Protein AF-A0A0T6AWX9-F1 (afdb_monomer_lite)

Sequence (133 aa):
ALKGIKSTCLVAILEEEEFHCTGVLIHPMYVLTAGHCVKGSPKKYAIVDNPSRTDNIVAVTDIIRPHTKVNEEIGCETDDIVMLRLERAINCEPIVLNEDDLGIKDNFVLRWNREKNGNETVYHRESIPIDIY

InterPro domains:
  IPR001254 Serine proteases, trypsin domain [PF00089] (10-96)
  IPR009003 Peptidase S1, PA clan [SSF50494] (11-101)
  IPR018114 Serine proteases, trypsin family, histidine active site [PS00134] (32-37)
  IPR051487 Serine/Threonine Proteases with Immune and Developmental Roles [PTHR24256] (11-117)

Structure (mmCIF, N/CA/C/O backbone):
data_AF-A0A0T6AWX9-F1
#
_entry.id   AF-A0A0T6AWX9-F1
#
loop_
_atom_site.group_PDB
_atom_site.id
_atom_site.type_symbol
_atom_site.label_atom_id
_atom_site.label_alt_id
_atom_site.label_comp_id
_atom_site.label_asym_id
_atom_site.label_entity_id
_atom_site.label_seq_id
_atom_site.pdbx_PDB_ins_code
_atom_site.Cartn_x
_atom_site.Cartn_y
_atom_site.Cartn_z
_atom_site.occupancy
_atom_site.B_iso_or_equiv
_atom_site.auth_seq_id
_atom_site.auth_comp_id
_atom_site.auth_asym_id
_atom_site.auth_atom_id
_atom_site.pdbx_PDB_model_num
ATOM 1 N N . ALA A 1 1 ? -14.747 20.190 -13.105 1.00 36.62 1 ALA A N 1
ATOM 2 C CA . ALA A 1 1 ? -15.111 19.401 -11.907 1.00 36.62 1 ALA A CA 1
ATOM 3 C C . ALA A 1 1 ? -14.208 18.176 -11.835 1.00 36.62 1 ALA A C 1
ATOM 5 O O . ALA A 1 1 ? -14.062 17.495 -12.841 1.00 36.62 1 ALA A O 1
ATOM 6 N N . LEU A 1 2 ? -13.598 17.952 -10.671 1.00 50.47 2 LEU A N 1
ATOM 7 C CA . LEU A 1 2 ? -12.526 17.004 -10.330 1.00 50.47 2 LEU A CA 1
ATOM 8 C C . LEU A 1 2 ? -12.901 15.513 -10.528 1.00 50.47 2 LEU A C 1
ATOM 10 O O . LEU A 1 2 ? -12.891 14.735 -9.576 1.00 50.47 2 LEU A O 1
ATOM 14 N N . LYS A 1 3 ? -13.282 15.100 -11.745 1.00 45.94 3 LYS A N 1
ATOM 15 C CA . LYS A 1 3 ? -13.656 13.706 -12.050 1.00 45.94 3 LYS A CA 1
ATOM 16 C C . LYS A 1 3 ? -12.514 12.728 -11.744 1.00 45.94 3 LYS A C 1
ATOM 18 O O . LYS A 1 3 ? -12.798 11.668 -11.207 1.00 45.94 3 LYS A O 1
ATOM 23 N N . GLY A 1 4 ? -11.260 13.126 -11.983 1.00 49.53 4 GLY A N 1
ATOM 24 C CA . GLY A 1 4 ? -10.077 12.301 -11.701 1.00 49.53 4 GLY A CA 1
ATOM 25 C C . GLY A 1 4 ? -9.769 12.101 -10.210 1.00 49.53 4 GLY A C 1
ATOM 26 O O . GLY A 1 4 ? -9.327 11.030 -9.825 1.00 49.53 4 GLY A O 1
ATOM 27 N N . ILE A 1 5 ? -10.073 13.075 -9.339 1.00 55.75 5 ILE A N 1
ATOM 28 C CA . ILE A 1 5 ? -9.822 12.949 -7.885 1.00 55.75 5 ILE A CA 1
ATOM 29 C C . ILE A 1 5 ? -10.750 11.918 -7.232 1.00 55.75 5 ILE A C 1
ATOM 31 O O . ILE A 1 5 ? -10.380 11.255 -6.262 1.00 55.75 5 ILE A O 1
ATOM 35 N N . LYS A 1 6 ? -11.975 11.780 -7.751 1.00 57.31 6 LYS A N 1
ATOM 36 C CA . LYS A 1 6 ? -12.963 10.845 -7.199 1.00 57.31 6 LYS A CA 1
ATOM 37 C C . LYS A 1 6 ? -12.671 9.383 -7.550 1.00 57.31 6 LYS A C 1
ATOM 39 O O . LYS A 1 6 ? -13.086 8.524 -6.779 1.00 57.31 6 LYS A O 1
ATOM 44 N N . SER A 1 7 ? -11.970 9.113 -8.654 1.00 62.41 7 SER A N 1
ATOM 45 C CA . SER A 1 7 ? -11.670 7.756 -9.135 1.00 62.41 7 SER A CA 1
ATOM 46 C C . SER A 1 7 ? -10.346 7.183 -8.619 1.00 62.41 7 SER A C 1
ATOM 48 O O . SER A 1 7 ? -10.136 5.983 -8.726 1.00 62.41 7 SER A O 1
ATOM 50 N N . THR A 1 8 ? -9.448 7.989 -8.037 1.00 77.19 8 THR A N 1
ATOM 51 C CA . THR A 1 8 ? -8.166 7.467 -7.534 1.00 77.19 8 THR A CA 1
ATOM 52 C C . THR A 1 8 ? -8.358 6.604 -6.290 1.00 77.19 8 THR A C 1
ATOM 54 O O . THR A 1 8 ? -8.779 7.098 -5.235 1.00 77.19 8 THR A O 1
ATOM 57 N N . CYS A 1 9 ? -7.975 5.330 -6.383 1.00 89.50 9 CYS A N 1
ATOM 58 C CA . CYS A 1 9 ? -7.884 4.454 -5.224 1.00 89.50 9 CYS A CA 1
ATOM 59 C C . CYS A 1 9 ? -6.584 4.682 -4.439 1.00 89.50 9 CYS A C 1
ATOM 61 O O . CYS A 1 9 ? -5.574 4.001 -4.634 1.00 89.50 9 CYS A O 1
ATOM 63 N N . LEU A 1 10 ? -6.634 5.668 -3.541 1.00 93.12 10 LEU A N 1
ATOM 64 C CA . LEU A 1 10 ? -5.677 5.813 -2.448 1.00 93.12 10 LEU A CA 1
ATOM 65 C C . LEU A 1 10 ? -5.959 4.724 -1.409 1.00 93.12 10 LEU A C 1
ATOM 67 O O . LEU A 1 10 ? -7.094 4.593 -0.957 1.00 93.12 10 LEU A O 1
ATOM 71 N N . VAL A 1 11 ? -4.933 3.983 -1.008 1.00 95.00 11 VAL A N 1
ATOM 72 C CA . VAL A 1 11 ? -5.041 2.928 0.006 1.00 95.00 11 VAL A CA 1
ATOM 73 C C . VAL A 1 11 ? -4.185 3.259 1.221 1.00 95.00 11 VAL A C 1
ATOM 75 O O . VAL A 1 11 ? -3.228 4.032 1.132 1.00 95.00 11 VAL A O 1
ATOM 78 N N . ALA A 1 12 ? -4.536 2.692 2.369 1.00 95.56 12 ALA A N 1
ATOM 79 C CA . ALA A 1 12 ? -3.675 2.683 3.540 1.00 95.56 12 ALA A CA 1
ATOM 80 C C . ALA A 1 12 ? -2.913 1.361 3.619 1.00 95.56 12 ALA A C 1
ATOM 82 O O . ALA A 1 12 ? -3.470 0.291 3.363 1.00 95.56 12 ALA A O 1
ATOM 83 N N . ILE A 1 13 ? -1.646 1.462 3.996 1.00 97.06 13 ILE A N 1
ATOM 84 C CA . ILE A 1 13 ? -0.769 0.337 4.282 1.00 97.06 13 ILE A CA 1
ATOM 85 C C . ILE A 1 13 ? -0.707 0.220 5.798 1.00 97.06 13 ILE A C 1
ATOM 87 O O . ILE A 1 13 ? -0.253 1.144 6.480 1.00 97.06 13 ILE A O 1
ATOM 91 N N . LEU A 1 14 ? -1.194 -0.906 6.302 1.00 96.31 14 LEU A N 1
ATOM 92 C CA . LEU A 1 14 ? -1.104 -1.271 7.704 1.00 96.31 14 LEU A CA 1
ATOM 93 C C . LEU A 1 14 ? 0.179 -2.074 7.913 1.00 96.31 14 LEU A C 1
ATOM 95 O O . LEU A 1 14 ? 0.430 -3.007 7.152 1.00 96.31 14 LEU A O 1
ATOM 99 N N . GLU A 1 15 ? 0.971 -1.723 8.920 1.00 96.62 15 GLU A N 1
ATOM 100 C CA . GLU A 1 15 ? 2.103 -2.515 9.405 1.00 96.62 15 GLU A CA 1
ATOM 101 C C . GLU A 1 15 ? 1.758 -3.008 10.808 1.00 96.62 15 GLU A C 1
ATOM 103 O O . GLU A 1 15 ? 1.476 -2.192 11.682 1.00 96.62 15 GLU A O 1
ATOM 108 N N . GLU A 1 16 ? 1.750 -4.327 11.018 1.00 94.00 16 GLU A N 1
ATOM 109 C CA . GLU A 1 16 ? 1.356 -4.930 12.304 1.00 94.00 16 GLU A CA 1
ATOM 110 C C . GLU A 1 16 ? -0.005 -4.381 12.799 1.00 94.00 16 GLU A C 1
ATOM 112 O O . GLU A 1 16 ? -0.160 -4.003 13.956 1.00 94.00 16 GLU A O 1
ATOM 117 N N . GLU A 1 17 ? -0.983 -4.303 11.884 1.00 90.50 17 GLU A N 1
ATOM 118 C CA . GLU A 1 17 ? -2.361 -3.811 12.099 1.00 90.50 17 GLU A CA 1
ATOM 119 C C . GLU A 1 17 ? -2.518 -2.294 12.339 1.00 90.50 17 GLU A C 1
ATOM 121 O O . GLU A 1 17 ? -3.643 -1.799 12.410 1.00 90.50 17 GLU A O 1
ATOM 126 N N . GLU A 1 18 ? -1.429 -1.525 12.352 1.00 91.38 18 GLU A N 1
ATOM 127 C CA . GLU A 1 18 ? -1.451 -0.071 12.549 1.00 91.38 18 GLU A CA 1
ATOM 128 C C . GLU A 1 18 ? -1.244 0.696 11.238 1.00 91.38 18 GLU A C 1
ATOM 130 O O . GLU A 1 18 ? -0.449 0.303 10.384 1.00 91.38 18 GLU A O 1
ATOM 135 N N . PHE A 1 19 ? -1.924 1.838 11.073 1.00 93.31 19 PHE A N 1
ATOM 136 C CA . PHE A 1 19 ? -1.715 2.711 9.911 1.00 93.31 19 PHE A CA 1
ATOM 137 C C . PHE A 1 19 ? -0.257 3.191 9.858 1.00 93.31 19 PHE A C 1
ATOM 139 O O . PHE A 1 19 ? 0.184 3.929 10.741 1.00 93.31 19 PHE A O 1
ATOM 146 N N . HIS A 1 20 ? 0.459 2.832 8.791 1.00 94.94 20 HIS A N 1
ATOM 147 C CA . HIS A 1 20 ? 1.882 3.133 8.622 1.00 94.94 20 HIS A CA 1
ATOM 148 C C . HIS A 1 20 ? 2.137 4.102 7.463 1.00 94.94 20 HIS A C 1
ATOM 150 O O . HIS A 1 20 ? 2.698 5.180 7.651 1.00 94.94 20 HIS A O 1
ATOM 156 N N . CYS A 1 21 ? 1.683 3.734 6.264 1.00 96.31 21 CYS A N 1
ATOM 157 C CA . CYS A 1 21 ? 1.935 4.472 5.028 1.00 96.31 21 CYS A CA 1
ATOM 158 C C . CYS A 1 21 ? 0.694 4.519 4.132 1.00 96.31 21 CYS A C 1
ATOM 160 O O . CYS A 1 21 ? -0.349 3.929 4.418 1.00 96.31 21 CYS A O 1
ATOM 162 N N . THR A 1 22 ? 0.819 5.213 3.004 1.00 95.88 22 THR A N 1
ATOM 163 C CA . THR A 1 22 ? -0.178 5.237 1.932 1.00 95.88 22 THR A CA 1
ATOM 164 C C . THR A 1 22 ? 0.375 4.606 0.669 1.00 95.88 22 THR A C 1
ATOM 166 O O . THR A 1 22 ? 1.570 4.702 0.412 1.00 95.88 22 THR A O 1
ATOM 169 N N . GLY A 1 23 ? -0.500 4.045 -0.157 1.00 95.88 23 GLY A N 1
ATOM 170 C CA . GLY A 1 23 ? -0.155 3.592 -1.500 1.00 95.88 23 GLY A CA 1
ATOM 171 C C . GLY A 1 23 ? -1.254 3.928 -2.497 1.00 95.88 23 GLY A C 1
ATOM 172 O O . GLY A 1 23 ? -2.305 4.463 -2.134 1.00 95.88 23 GLY A O 1
ATOM 173 N N . VAL A 1 24 ? -1.030 3.577 -3.757 1.00 95.69 24 VAL A N 1
ATOM 174 C CA . VAL A 1 24 ? -2.032 3.725 -4.815 1.00 95.69 24 VAL A CA 1
ATOM 175 C C . VAL A 1 24 ? -2.210 2.415 -5.566 1.00 95.69 24 VAL A C 1
ATOM 177 O O . VAL A 1 24 ? -1.238 1.737 -5.896 1.00 95.69 24 VAL A O 1
ATOM 180 N N . LEU A 1 25 ? -3.459 2.035 -5.827 1.00 95.50 25 LEU A N 1
ATOM 181 C CA . LEU A 1 25 ? -3.754 0.858 -6.635 1.00 95.50 25 LEU A CA 1
ATOM 182 C C . LEU A 1 25 ? -3.439 1.158 -8.110 1.00 95.50 25 LEU A C 1
ATOM 184 O O . LEU A 1 25 ? -4.011 2.088 -8.668 1.00 95.50 25 LEU A O 1
ATOM 188 N N . ILE A 1 26 ? -2.566 0.372 -8.743 1.00 94.81 26 ILE A N 1
ATOM 189 C CA . ILE A 1 26 ? -2.192 0.498 -10.173 1.00 94.81 26 ILE A CA 1
ATOM 190 C C . ILE A 1 26 ? -2.703 -0.676 -11.026 1.00 94.81 26 ILE A C 1
ATOM 192 O O . ILE A 1 26 ? -2.684 -0.641 -12.251 1.00 94.81 26 ILE A O 1
ATOM 196 N N . HIS A 1 27 ? -3.193 -1.726 -10.368 1.00 94.44 27 HIS A N 1
ATOM 197 C CA . HIS A 1 27 ? -3.867 -2.894 -10.938 1.00 94.44 27 HIS A CA 1
ATOM 198 C C . HIS A 1 27 ? -4.744 -3.502 -9.831 1.00 94.44 27 HIS A C 1
ATOM 200 O O . HIS A 1 27 ? -4.361 -3.357 -8.672 1.00 94.44 27 HIS A O 1
ATOM 206 N N . PRO A 1 28 ? -5.839 -4.244 -10.109 1.00 94.62 28 PRO A N 1
ATOM 207 C CA . PRO A 1 28 ? -6.729 -4.789 -9.071 1.00 94.62 28 PRO A CA 1
ATOM 208 C C . PRO A 1 28 ? -6.053 -5.489 -7.878 1.00 94.62 28 PRO A C 1
ATOM 210 O O . PRO A 1 28 ? -6.627 -5.534 -6.797 1.00 94.62 28 PRO A O 1
ATOM 213 N N . MET A 1 29 ? -4.838 -6.017 -8.064 1.00 97.12 29 MET A N 1
ATOM 214 C CA . MET A 1 29 ? -4.038 -6.718 -7.047 1.00 97.12 29 MET A CA 1
ATOM 215 C C . MET A 1 29 ? -2.611 -6.170 -6.871 1.00 97.12 29 MET A C 1
ATOM 217 O O . MET A 1 29 ? -1.783 -6.862 -6.280 1.00 97.12 29 MET A O 1
ATOM 221 N N . TYR A 1 30 ? -2.292 -4.981 -7.395 1.00 97.38 30 TYR A N 1
ATOM 222 C CA . TYR A 1 30 ? -0.976 -4.366 -7.191 1.00 97.38 30 TYR A CA 1
ATOM 223 C C . TYR A 1 30 ? -1.096 -2.928 -6.706 1.00 97.38 30 TYR A C 1
ATOM 225 O O . TYR A 1 30 ? -1.736 -2.088 -7.344 1.00 97.38 30 TYR A O 1
ATOM 233 N N . VAL A 1 31 ? -0.436 -2.660 -5.582 1.00 97.50 31 VAL A N 1
ATOM 234 C CA . VAL A 1 31 ? -0.303 -1.330 -4.984 1.00 97.50 31 VAL A CA 1
ATOM 235 C C . VAL A 1 31 ? 1.114 -0.828 -5.213 1.00 97.50 31 VAL A C 1
ATOM 237 O O . VAL A 1 31 ? 2.070 -1.544 -4.925 1.00 97.50 31 VAL A O 1
ATOM 240 N N . LEU A 1 32 ? 1.249 0.399 -5.703 1.00 96.38 32 LEU A N 1
ATOM 241 C CA . LEU A 1 32 ? 2.515 1.120 -5.789 1.00 96.38 32 LEU A CA 1
ATOM 242 C C . LEU A 1 32 ? 2.705 1.970 -4.528 1.00 96.38 32 LEU A C 1
ATOM 244 O O . LEU A 1 32 ? 1.763 2.625 -4.071 1.00 96.38 32 LEU A O 1
ATOM 248 N N . THR A 1 33 ? 3.909 1.954 -3.962 1.00 95.75 33 THR A N 1
ATOM 249 C CA . THR A 1 33 ? 4.265 2.727 -2.764 1.00 95.75 33 THR A CA 1
ATOM 250 C C . THR A 1 33 ? 5.764 3.040 -2.730 1.00 95.75 33 THR A C 1
ATOM 252 O O . THR A 1 33 ? 6.520 2.601 -3.600 1.00 95.75 33 THR A O 1
ATOM 255 N N . ALA A 1 34 ? 6.191 3.799 -1.722 1.00 93.62 34 ALA A N 1
ATOM 256 C CA . ALA A 1 34 ? 7.594 4.060 -1.444 1.00 93.62 34 ALA A CA 1
ATOM 257 C C . ALA A 1 34 ? 8.305 2.820 -0.873 1.00 93.62 34 ALA A C 1
ATOM 259 O O . ALA A 1 34 ? 7.727 2.057 -0.091 1.00 93.62 34 ALA A O 1
ATOM 260 N N . GLY A 1 35 ? 9.571 2.631 -1.240 1.00 91.50 35 GLY A N 1
ATOM 261 C CA . GLY A 1 35 ? 10.414 1.528 -0.776 1.00 91.50 35 GLY A CA 1
ATOM 262 C C . GLY A 1 35 ? 10.657 1.564 0.734 1.00 91.50 35 GLY A C 1
ATOM 263 O O . GLY A 1 35 ? 10.619 0.523 1.395 1.00 91.50 35 GLY A O 1
ATOM 264 N N . HIS A 1 36 ? 10.815 2.760 1.309 1.00 89.81 36 HIS A N 1
ATOM 265 C CA . HIS A 1 36 ? 11.058 2.941 2.740 1.00 89.81 36 HIS A CA 1
ATOM 266 C C . HIS A 1 36 ? 9.866 2.551 3.629 1.00 89.81 36 HIS A C 1
ATOM 268 O O . HIS A 1 36 ? 10.078 2.301 4.817 1.00 89.81 36 HIS A O 1
ATOM 274 N N . CYS A 1 37 ? 8.652 2.473 3.066 1.00 94.25 37 CYS A N 1
ATOM 275 C CA . CYS A 1 37 ? 7.432 2.064 3.770 1.00 94.25 37 CYS A CA 1
ATOM 276 C C . CYS A 1 37 ? 7.344 0.554 4.022 1.00 94.25 37 CYS A C 1
ATOM 278 O O . CYS A 1 37 ? 6.465 0.116 4.759 1.00 94.25 37 CYS A O 1
ATOM 280 N N . VAL A 1 38 ? 8.186 -0.263 3.377 1.00 92.12 38 VAL A N 1
ATOM 281 C CA . VAL A 1 38 ? 8.112 -1.725 3.505 1.00 92.12 38 VAL A CA 1
ATOM 282 C C . VAL A 1 38 ? 9.483 -2.346 3.727 1.00 92.12 38 VAL A C 1
ATOM 284 O O . VAL A 1 38 ? 10.395 -2.231 2.913 1.00 92.12 38 VAL A O 1
ATOM 287 N N . LYS A 1 39 ? 9.641 -3.058 4.843 1.00 89.19 39 LYS A N 1
ATOM 288 C CA . LYS A 1 39 ? 10.891 -3.713 5.237 1.00 89.19 39 LYS A CA 1
ATOM 289 C C . LYS A 1 39 ? 10.622 -5.116 5.768 1.00 89.19 39 LYS A C 1
ATOM 291 O O . LYS A 1 39 ? 9.698 -5.366 6.537 1.00 89.19 39 LYS A O 1
ATOM 296 N N . GLY A 1 40 ? 11.491 -6.054 5.409 1.00 89.31 40 GLY A N 1
ATOM 297 C CA . GLY A 1 40 ? 11.377 -7.435 5.868 1.00 89.31 40 GLY A CA 1
ATOM 298 C C . GLY A 1 40 ? 10.260 -8.203 5.159 1.00 89.31 40 GLY A C 1
ATOM 299 O O . GLY A 1 40 ? 10.263 -8.308 3.937 1.00 89.31 40 GLY A O 1
ATOM 300 N N . SER A 1 41 ? 9.361 -8.824 5.925 1.00 94.69 41 SER A N 1
ATOM 301 C CA . SER A 1 41 ? 8.416 -9.815 5.396 1.00 94.69 41 SER A CA 1
ATOM 302 C C . SER A 1 41 ? 7.099 -9.189 4.919 1.00 94.69 41 SER A C 1
ATOM 304 O O . SER A 1 41 ? 6.537 -8.382 5.659 1.00 94.69 41 SER A O 1
ATOM 306 N N . PRO A 1 42 ? 6.526 -9.634 3.777 1.00 96.62 42 PRO A N 1
ATOM 307 C CA . PRO A 1 42 ? 5.187 -9.223 3.335 1.00 96.62 42 PRO A CA 1
ATOM 308 C C . PRO A 1 42 ? 4.094 -9.495 4.376 1.00 96.62 42 PRO A C 1
ATOM 310 O O . PRO A 1 42 ? 3.128 -8.749 4.445 1.00 96.62 42 PRO A O 1
ATOM 313 N N . LYS A 1 43 ? 4.271 -10.509 5.235 1.00 96.94 43 LYS A N 1
ATOM 314 C CA . LYS A 1 43 ? 3.285 -10.908 6.256 1.00 96.94 43 LYS A CA 1
ATOM 315 C C . LYS A 1 43 ? 2.982 -9.832 7.300 1.00 96.94 43 LYS A C 1
ATOM 317 O O . LYS A 1 43 ? 1.986 -9.951 7.998 1.00 96.94 43 LYS A O 1
ATOM 322 N N . LYS A 1 44 ? 3.846 -8.822 7.419 1.00 97.12 44 LYS A N 1
ATOM 323 C CA . LYS A 1 44 ? 3.644 -7.679 8.315 1.00 97.12 44 LYS A CA 1
ATOM 324 C C . LYS A 1 44 ? 2.627 -6.681 7.779 1.00 97.12 44 LYS A C 1
ATOM 326 O O . LYS A 1 44 ? 2.152 -5.842 8.537 1.00 97.12 44 LYS A O 1
ATOM 331 N N . TYR A 1 45 ? 2.354 -6.740 6.476 1.00 98.25 45 TYR A N 1
ATOM 332 C CA . TYR A 1 45 ? 1.630 -5.703 5.769 1.00 98.25 45 TYR A CA 1
ATOM 333 C C . TYR A 1 45 ? 0.248 -6.171 5.329 1.00 98.25 45 TYR A C 1
ATOM 335 O O . TYR A 1 45 ? 0.065 -7.272 4.800 1.00 98.25 45 TYR A O 1
ATOM 343 N N . ALA A 1 46 ? -0.719 -5.276 5.486 1.00 97.50 46 ALA A N 1
ATOM 344 C CA . ALA A 1 46 ? -2.054 -5.421 4.934 1.00 97.50 46 ALA A CA 1
ATOM 345 C C . ALA A 1 46 ? -2.521 -4.099 4.322 1.00 97.50 46 ALA A C 1
ATOM 347 O O . ALA A 1 46 ? -2.035 -3.027 4.673 1.00 97.50 46 ALA A O 1
ATOM 348 N N . ILE A 1 47 ? -3.461 -4.177 3.387 1.00 96.81 47 ILE A N 1
ATOM 349 C CA . ILE A 1 47 ? -4.001 -3.030 2.662 1.00 96.81 47 ILE A CA 1
ATOM 350 C C . ILE A 1 47 ? -5.478 -2.860 2.991 1.00 96.81 47 ILE A C 1
ATOM 352 O O . ILE A 1 47 ? -6.226 -3.838 3.014 1.00 96.81 47 ILE A O 1
ATOM 356 N N . VAL A 1 48 ? -5.891 -1.609 3.186 1.00 94.38 48 VAL A N 1
ATOM 357 C CA . VAL A 1 48 ? -7.298 -1.194 3.270 1.00 94.38 48 VAL A CA 1
ATOM 358 C C . VAL A 1 48 ? -7.546 -0.003 2.350 1.00 94.38 48 VAL A C 1
ATOM 360 O O . VAL A 1 48 ? -6.705 0.884 2.211 1.00 94.38 48 VAL A O 1
ATOM 363 N N . ASP A 1 49 ? -8.713 0.042 1.718 1.00 90.94 49 ASP A N 1
ATOM 364 C CA . ASP A 1 49 ? -9.151 1.163 0.876 1.00 90.94 49 ASP A CA 1
ATOM 365 C C . ASP A 1 49 ? -9.654 2.360 1.697 1.00 90.94 49 ASP A C 1
ATOM 367 O O . ASP A 1 49 ? -9.698 3.490 1.209 1.00 90.94 49 ASP A O 1
ATOM 371 N N . ASN A 1 50 ? -10.009 2.131 2.962 1.00 89.56 50 ASN A N 1
ATOM 372 C CA . ASN A 1 50 ? -10.341 3.174 3.919 1.00 89.56 50 ASN A CA 1
ATOM 373 C C . ASN A 1 50 ? -9.860 2.774 5.326 1.00 89.56 50 ASN A C 1
ATOM 375 O O . ASN A 1 50 ? -10.420 1.844 5.900 1.00 89.56 50 ASN A O 1
ATOM 379 N N . PRO A 1 51 ? -8.885 3.482 5.919 1.00 89.19 51 PRO A N 1
ATOM 380 C CA . PRO A 1 51 ? -8.347 3.139 7.237 1.00 89.19 51 PRO A CA 1
ATOM 381 C C . PRO A 1 51 ? -9.309 3.388 8.407 1.00 89.19 51 PRO A C 1
ATOM 383 O O . PRO A 1 51 ? -9.037 2.953 9.519 1.00 89.19 51 PRO A O 1
ATOM 386 N N . SER A 1 52 ? -10.450 4.043 8.179 1.00 87.44 52 SER A N 1
ATOM 387 C CA . SER A 1 52 ? -11.552 4.095 9.153 1.00 87.44 52 SER A CA 1
ATOM 388 C C . SER A 1 52 ? -12.492 2.893 9.084 1.00 87.44 52 SER A C 1
ATOM 390 O O . SER A 1 52 ? -13.471 2.846 9.824 1.00 87.44 52 SER A O 1
ATOM 3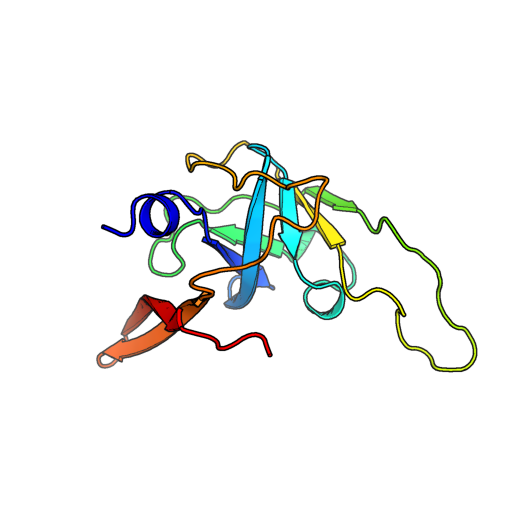92 N N . ARG A 1 53 ? -12.244 1.937 8.184 1.00 82.69 53 ARG A N 1
ATOM 393 C CA . ARG A 1 53 ? -13.027 0.710 8.046 1.00 82.69 53 ARG A CA 1
ATOM 394 C C . ARG A 1 53 ? -12.144 -0.511 8.269 1.00 82.69 53 ARG A C 1
ATOM 396 O O . ARG A 1 53 ? -10.990 -0.539 7.859 1.00 82.69 53 ARG A O 1
ATOM 403 N N . THR A 1 54 ? -12.713 -1.534 8.893 1.00 76.94 54 THR A N 1
ATOM 404 C CA . THR A 1 54 ? -12.023 -2.795 9.214 1.00 76.94 54 THR A CA 1
ATOM 405 C C . THR A 1 54 ? -12.582 -3.992 8.442 1.00 76.94 54 THR A C 1
ATOM 407 O O . THR A 1 54 ? -12.141 -5.119 8.638 1.00 76.94 54 THR A O 1
ATOM 410 N N . ASP A 1 55 ? -13.545 -3.771 7.545 1.00 84.00 55 ASP A N 1
ATOM 411 C CA . ASP A 1 55 ? -14.296 -4.813 6.838 1.00 84.00 55 ASP A CA 1
ATOM 412 C C . ASP A 1 55 ? -13.632 -5.297 5.538 1.00 84.00 55 ASP A C 1
ATOM 414 O O . ASP A 1 55 ? -14.071 -6.287 4.952 1.00 84.00 55 ASP A O 1
ATOM 418 N N . ASN A 1 56 ? -12.562 -4.636 5.088 1.00 87.00 56 ASN A N 1
ATOM 419 C CA . ASN A 1 56 ? -11.917 -4.932 3.810 1.00 87.00 56 ASN A CA 1
ATOM 420 C C . ASN A 1 56 ? -10.381 -4.931 3.885 1.00 87.00 56 ASN A C 1
ATOM 422 O O . ASN A 1 56 ? -9.696 -4.366 3.036 1.00 87.00 56 ASN A O 1
ATOM 426 N N . ILE A 1 57 ? -9.839 -5.597 4.902 1.00 94.12 57 ILE A N 1
ATOM 427 C CA . ILE A 1 57 ? -8.398 -5.835 5.026 1.00 94.12 57 ILE A CA 1
ATOM 428 C C . ILE A 1 57 ? -7.971 -6.904 4.006 1.00 94.12 57 ILE A C 1
ATOM 430 O O . ILE A 1 57 ? -8.631 -7.938 3.848 1.00 94.12 57 ILE A O 1
ATOM 434 N N . VAL A 1 58 ? -6.877 -6.643 3.288 1.00 96.81 58 VAL A N 1
ATOM 435 C CA . VAL A 1 58 ? -6.277 -7.559 2.307 1.00 96.81 58 VAL A CA 1
ATOM 436 C C . VAL A 1 58 ? -4.809 -7.781 2.632 1.00 96.81 58 VAL A C 1
ATOM 438 O O . VAL A 1 58 ? -4.046 -6.822 2.712 1.00 96.81 58 VAL A O 1
ATOM 441 N N . ALA A 1 59 ? -4.393 -9.037 2.786 1.00 97.88 59 ALA A N 1
ATOM 442 C CA . ALA A 1 59 ? -3.000 -9.360 3.067 1.00 97.88 59 ALA A CA 1
ATOM 443 C C . ALA A 1 59 ? -2.087 -9.065 1.866 1.00 97.88 59 ALA A C 1
ATOM 445 O O . ALA A 1 59 ? -2.463 -9.248 0.700 1.00 97.88 59 ALA A O 1
ATOM 446 N N . VAL A 1 60 ? -0.853 -8.654 2.161 1.00 98.31 60 VAL A N 1
ATOM 447 C CA . VAL A 1 60 ? 0.222 -8.580 1.170 1.00 98.31 60 VAL A CA 1
ATOM 448 C C . VAL A 1 60 ? 0.880 -9.953 1.046 1.00 98.31 60 VAL A C 1
ATOM 450 O O . VAL A 1 60 ? 1.263 -10.580 2.032 1.00 98.31 60 VAL A O 1
ATOM 453 N N . THR A 1 61 ? 1.018 -10.429 -0.188 1.00 98.38 61 THR A N 1
ATOM 454 C CA . THR A 1 61 ? 1.609 -11.740 -0.502 1.00 98.38 61 THR A CA 1
ATOM 455 C C . THR A 1 61 ? 3.044 -11.638 -0.993 1.00 98.38 61 THR A C 1
ATOM 457 O O . THR A 1 61 ? 3.807 -12.583 -0.809 1.00 98.38 61 THR A O 1
ATOM 460 N N . ASP A 1 62 ? 3.421 -10.505 -1.590 1.00 97.81 62 ASP A N 1
ATOM 461 C CA . ASP A 1 62 ? 4.759 -10.304 -2.139 1.00 97.81 62 ASP A CA 1
ATOM 462 C C . ASP A 1 62 ? 5.168 -8.825 -2.154 1.00 97.81 62 ASP A C 1
ATOM 464 O O . ASP A 1 62 ? 4.316 -7.938 -2.271 1.00 97.81 62 ASP A O 1
ATOM 468 N N . ILE A 1 63 ? 6.478 -8.583 -2.068 1.00 95.50 63 ILE A N 1
ATOM 469 C CA . ILE A 1 63 ? 7.108 -7.260 -2.156 1.00 95.50 63 ILE A CA 1
ATOM 470 C C . ILE A 1 63 ? 8.040 -7.277 -3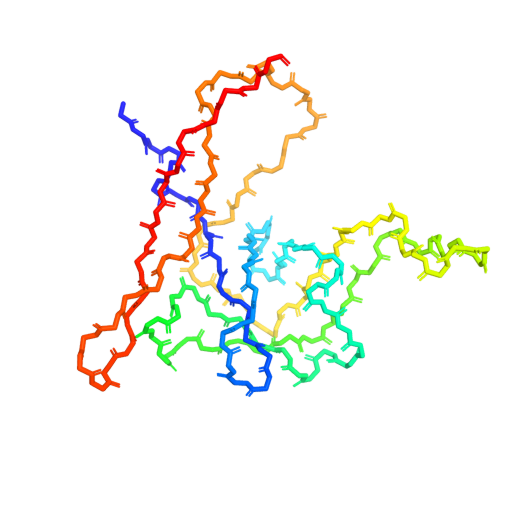.367 1.00 95.50 63 ILE A C 1
ATOM 472 O O . ILE A 1 63 ? 9.119 -7.867 -3.340 1.00 95.50 63 ILE A O 1
ATOM 476 N N . ILE A 1 64 ? 7.629 -6.602 -4.434 1.00 94.06 64 ILE A N 1
ATOM 477 C CA . ILE A 1 64 ? 8.335 -6.577 -5.712 1.00 94.06 64 ILE A CA 1
ATOM 478 C C . ILE A 1 64 ? 9.163 -5.298 -5.785 1.00 94.06 64 ILE A C 1
ATOM 480 O O . ILE A 1 64 ? 8.618 -4.200 -5.917 1.00 94.06 64 ILE A O 1
ATOM 484 N N . ARG A 1 65 ? 10.488 -5.450 -5.725 1.00 89.69 65 ARG A N 1
ATOM 485 C CA . ARG A 1 65 ? 11.466 -4.359 -5.846 1.00 89.69 65 ARG A CA 1
ATOM 486 C C . ARG A 1 65 ? 12.010 -4.323 -7.278 1.00 89.69 65 ARG A C 1
ATOM 488 O O . ARG A 1 65 ? 12.875 -5.137 -7.597 1.00 89.69 65 ARG A O 1
ATOM 495 N N . PRO A 1 66 ? 11.505 -3.433 -8.155 1.00 76.88 66 PRO A N 1
ATOM 496 C CA . PRO A 1 66 ? 11.938 -3.379 -9.554 1.00 76.88 66 PRO A CA 1
ATOM 497 C C . PRO A 1 66 ? 13.389 -2.904 -9.697 1.00 76.88 66 PRO A C 1
ATOM 499 O O . PRO A 1 66 ? 14.081 -3.306 -10.630 1.00 76.88 66 PRO A O 1
ATOM 502 N N . HIS A 1 67 ? 13.865 -2.094 -8.751 1.00 67.62 67 HIS A N 1
ATOM 503 C CA . HIS A 1 67 ? 15.226 -1.586 -8.728 1.00 67.62 67 HIS A CA 1
ATOM 504 C C . HIS A 1 67 ? 15.947 -2.071 -7.468 1.00 67.62 67 HIS A C 1
ATOM 506 O O . HIS A 1 67 ? 15.696 -1.614 -6.359 1.00 67.62 67 HIS A O 1
ATOM 512 N N . THR A 1 68 ? 16.843 -3.042 -7.636 1.00 60.56 68 THR A N 1
ATOM 513 C CA . THR A 1 68 ? 17.597 -3.668 -6.538 1.00 60.56 68 THR A CA 1
ATOM 514 C C . THR A 1 68 ? 19.020 -3.128 -6.419 1.00 60.56 68 THR A C 1
ATOM 516 O O . THR A 1 68 ? 19.899 -3.828 -5.916 1.00 60.56 68 THR A O 1
ATOM 519 N N . LYS A 1 69 ? 19.298 -1.915 -6.918 1.00 55.38 69 LYS A N 1
ATOM 520 C CA . LYS A 1 69 ? 20.635 -1.325 -6.798 1.00 55.38 69 LYS A CA 1
ATOM 521 C C . LYS A 1 69 ? 20.834 -0.832 -5.369 1.00 55.38 69 LYS A C 1
ATOM 523 O O . LYS A 1 69 ? 20.607 0.326 -5.042 1.00 55.38 69 LYS A O 1
ATOM 528 N N . VAL A 1 70 ? 21.253 -1.749 -4.505 1.00 52.53 70 VAL A N 1
ATOM 529 C CA . VAL A 1 70 ? 21.862 -1.395 -3.228 1.00 52.53 70 VAL A CA 1
ATOM 530 C C . VAL A 1 70 ? 23.126 -0.617 -3.570 1.00 52.53 70 VAL A C 1
ATOM 532 O O . VAL A 1 70 ? 24.057 -1.170 -4.154 1.00 52.53 70 VAL A O 1
ATOM 535 N N . ASN A 1 71 ? 23.153 0.677 -3.260 1.00 53.12 71 ASN A N 1
ATOM 536 C CA . ASN A 1 71 ? 24.416 1.388 -3.235 1.00 53.12 71 ASN A CA 1
ATOM 537 C C . ASN A 1 71 ? 25.152 0.957 -1.959 1.00 53.12 71 ASN A C 1
ATOM 539 O O . ASN A 1 71 ? 24.844 1.436 -0.864 1.00 53.12 71 ASN A O 1
ATOM 543 N N . GLU A 1 72 ? 26.085 0.013 -2.110 1.00 51.91 72 GLU A N 1
ATOM 544 C CA . GLU A 1 72 ? 26.878 -0.560 -1.015 1.00 51.91 72 GLU A CA 1
ATOM 545 C C . GLU A 1 72 ? 27.688 0.501 -0.239 1.00 51.91 72 GLU A C 1
ATOM 547 O O . GLU A 1 72 ? 28.002 0.271 0.926 1.00 51.91 72 GLU A O 1
ATOM 552 N N . GLU A 1 73 ? 27.966 1.681 -0.817 1.00 50.75 73 GLU A N 1
ATOM 553 C CA . GLU A 1 73 ? 28.695 2.769 -0.140 1.00 50.75 73 GLU A CA 1
ATOM 554 C C . GLU A 1 73 ? 27.820 3.638 0.776 1.00 50.75 73 GLU A C 1
ATOM 556 O O . GLU A 1 73 ? 28.322 4.193 1.752 1.00 50.75 73 GLU A O 1
ATOM 561 N N . ILE A 1 74 ? 26.525 3.786 0.479 1.00 55.16 74 ILE A N 1
ATOM 562 C CA . ILE A 1 74 ? 25.649 4.762 1.164 1.00 55.16 74 ILE A CA 1
ATOM 563 C C . ILE A 1 74 ? 24.617 4.059 2.061 1.00 55.16 74 ILE A C 1
ATOM 565 O O . ILE A 1 74 ? 23.991 4.689 2.913 1.00 55.16 74 ILE A O 1
ATOM 569 N N . GLY A 1 75 ? 24.411 2.747 1.884 1.00 50.78 75 GLY A N 1
ATOM 570 C CA . GLY A 1 75 ? 23.381 1.996 2.611 1.00 50.78 75 GLY A CA 1
ATOM 571 C C . GLY A 1 75 ? 21.953 2.483 2.327 1.00 50.78 75 GLY A C 1
ATOM 572 O O . GLY A 1 75 ? 21.026 2.125 3.051 1.00 50.78 75 GLY A O 1
ATOM 573 N N . CYS A 1 76 ? 21.773 3.308 1.290 1.00 52.38 76 CYS A N 1
ATOM 574 C CA . CYS A 1 76 ? 20.485 3.818 0.840 1.00 52.38 76 CYS A CA 1
ATOM 575 C C . CYS A 1 76 ? 20.049 3.065 -0.416 1.00 52.38 76 CYS A C 1
ATOM 577 O O . CYS A 1 76 ? 20.808 2.940 -1.380 1.00 52.38 76 CYS A O 1
ATOM 579 N N . GLU A 1 77 ? 18.811 2.579 -0.398 1.00 55.06 77 GLU A N 1
ATOM 580 C CA . GLU A 1 77 ? 18.110 2.132 -1.598 1.00 55.06 77 GLU A CA 1
ATOM 581 C C . GLU A 1 77 ? 17.973 3.361 -2.507 1.00 55.06 77 GLU A C 1
ATOM 583 O O . GLU A 1 77 ? 17.354 4.348 -2.117 1.00 55.06 77 GLU A O 1
ATOM 588 N N . THR A 1 78 ? 18.625 3.367 -3.673 1.00 56.84 78 THR A N 1
ATOM 589 C CA . THR A 1 78 ? 18.633 4.551 -4.554 1.00 56.84 78 THR A CA 1
ATOM 590 C C . THR A 1 78 ? 17.277 4.821 -5.196 1.00 56.84 78 THR A C 1
ATOM 592 O O . THR A 1 78 ? 17.044 5.922 -5.682 1.00 56.84 78 THR A O 1
ATOM 595 N N . ASP A 1 79 ? 16.385 3.832 -5.163 1.00 73.94 79 ASP A N 1
ATOM 596 C CA . ASP A 1 79 ? 15.073 3.869 -5.787 1.00 73.94 79 ASP A CA 1
ATOM 597 C C . ASP A 1 79 ? 14.003 3.589 -4.724 1.00 73.94 79 ASP A C 1
ATOM 599 O O . ASP A 1 79 ? 13.719 2.442 -4.376 1.00 73.94 79 ASP A O 1
ATOM 603 N N . ASP A 1 80 ? 13.415 4.660 -4.189 1.00 86.31 80 ASP A N 1
ATOM 604 C CA . ASP A 1 80 ? 12.388 4.618 -3.142 1.00 86.31 80 ASP A CA 1
ATOM 605 C C . ASP A 1 80 ? 11.005 4.262 -3.716 1.00 86.31 80 ASP A C 1
ATOM 607 O O . ASP A 1 80 ? 10.020 4.970 -3.522 1.00 86.31 80 ASP A O 1
ATOM 611 N N . ILE A 1 81 ? 10.932 3.166 -4.474 1.00 90.44 81 ILE A N 1
ATOM 612 C CA . ILE A 1 81 ? 9.714 2.702 -5.141 1.00 90.44 81 ILE A CA 1
ATOM 613 C C . ILE A 1 81 ? 9.608 1.178 -5.116 1.00 90.44 81 ILE A C 1
ATOM 615 O O . ILE A 1 81 ? 10.564 0.445 -5.378 1.00 90.44 81 ILE A O 1
ATOM 619 N N . VAL A 1 82 ? 8.415 0.680 -4.804 1.00 93.31 82 VAL A N 1
ATOM 620 C CA . VAL A 1 82 ? 8.144 -0.752 -4.663 1.00 93.31 82 VAL A CA 1
ATOM 621 C C . VAL A 1 82 ? 6.686 -1.056 -4.989 1.00 93.31 82 VAL A C 1
ATOM 623 O O . VAL A 1 82 ? 5.802 -0.213 -4.822 1.00 93.31 82 VAL A O 1
ATOM 626 N N . MET A 1 83 ? 6.424 -2.280 -5.443 1.00 96.12 83 MET A N 1
ATOM 627 C CA . MET A 1 83 ? 5.069 -2.775 -5.667 1.00 96.12 83 MET A CA 1
ATOM 628 C C . MET A 1 83 ? 4.722 -3.873 -4.666 1.00 96.12 83 MET A C 1
ATOM 630 O O . MET A 1 83 ? 5.523 -4.767 -4.401 1.00 96.12 83 MET A O 1
ATOM 634 N N . LEU A 1 84 ? 3.500 -3.840 -4.147 1.00 97.94 84 LEU A N 1
ATOM 635 C CA . LEU A 1 84 ? 2.950 -4.862 -3.262 1.00 97.94 84 LEU A CA 1
ATOM 636 C C . LEU A 1 84 ? 1.935 -5.696 -4.028 1.00 97.94 84 LEU A C 1
ATOM 638 O O . LEU A 1 84 ? 1.005 -5.146 -4.621 1.00 97.94 84 LEU A O 1
ATOM 642 N N . ARG A 1 85 ? 2.093 -7.021 -3.995 1.00 98.31 85 ARG A N 1
ATOM 643 C CA . ARG A 1 85 ? 1.105 -7.954 -4.545 1.00 98.31 85 ARG A CA 1
ATOM 644 C C . ARG A 1 85 ? 0.093 -8.325 -3.471 1.00 98.31 85 ARG A C 1
ATOM 646 O O . ARG A 1 85 ? 0.467 -8.794 -2.397 1.00 98.31 85 ARG A O 1
ATOM 653 N N . LEU A 1 86 ? -1.187 -8.177 -3.780 1.00 98.19 86 LEU A N 1
ATOM 654 C CA . LEU A 1 86 ? -2.285 -8.460 -2.857 1.00 98.19 86 LEU A CA 1
ATOM 655 C C . LEU A 1 86 ? -2.765 -9.910 -2.968 1.00 98.19 86 LEU A C 1
ATOM 657 O O . LEU A 1 86 ? -2.702 -10.506 -4.042 1.00 98.19 86 LEU A O 1
ATOM 661 N N . GLU A 1 87 ? -3.279 -10.461 -1.867 1.00 98.25 87 GLU A N 1
ATOM 662 C CA . GLU A 1 87 ? -3.901 -11.795 -1.832 1.00 98.25 87 GLU A CA 1
ATOM 663 C C . GLU A 1 87 ? -5.139 -11.892 -2.735 1.00 98.25 87 GLU A C 1
ATOM 665 O O . GLU A 1 87 ? -5.378 -12.914 -3.378 1.00 98.25 87 GLU A O 1
ATOM 670 N N . ARG A 1 88 ? -5.922 -10.812 -2.801 1.00 97.19 88 ARG A N 1
ATOM 671 C CA . ARG A 1 88 ? -7.135 -10.706 -3.615 1.00 97.19 88 ARG A CA 1
ATOM 672 C C . ARG A 1 88 ? -7.299 -9.299 -4.166 1.00 97.19 88 ARG A C 1
ATOM 674 O O . ARG A 1 88 ? -6.661 -8.357 -3.697 1.00 97.19 88 ARG A O 1
ATOM 681 N N . ALA A 1 89 ? -8.192 -9.160 -5.142 1.00 95.06 89 ALA A N 1
ATOM 682 C CA . ALA A 1 89 ? -8.528 -7.855 -5.684 1.00 95.06 89 ALA A CA 1
ATOM 683 C C . ALA A 1 89 ? -9.225 -6.966 -4.642 1.00 95.06 89 ALA A C 1
ATOM 685 O O . ALA A 1 89 ? -10.073 -7.439 -3.875 1.00 95.06 89 ALA A O 1
ATOM 686 N N . ILE A 1 90 ? -8.887 -5.676 -4.644 1.00 90.00 90 ILE A N 1
ATOM 687 C CA . ILE A 1 90 ? -9.621 -4.645 -3.902 1.00 90.00 90 ILE A CA 1
ATOM 688 C C . ILE A 1 90 ? -10.683 -4.048 -4.826 1.00 90.00 90 ILE A C 1
ATOM 690 O O . ILE A 1 90 ? -10.431 -3.794 -6.002 1.00 90.00 90 ILE A O 1
ATOM 694 N N . ASN A 1 91 ? -11.883 -3.823 -4.289 1.00 85.12 91 ASN A N 1
ATOM 695 C CA . ASN A 1 91 ? -13.006 -3.251 -5.026 1.00 85.12 91 ASN A CA 1
ATOM 696 C C . ASN A 1 91 ? -12.909 -1.715 -5.115 1.00 85.12 91 ASN A C 1
ATOM 698 O O . ASN A 1 91 ? -13.731 -0.994 -4.552 1.00 85.12 91 ASN A O 1
ATOM 702 N N . CYS A 1 92 ? -11.876 -1.221 -5.794 1.00 85.31 92 CYS A N 1
ATOM 703 C CA . CYS A 1 92 ? -11.699 0.189 -6.130 1.00 85.31 92 CYS A CA 1
ATOM 704 C C . CYS A 1 92 ? -10.987 0.331 -7.487 1.00 85.31 92 CYS A C 1
ATOM 706 O O . CYS A 1 92 ? -10.343 -0.605 -7.962 1.00 85.31 92 CYS A O 1
ATOM 708 N N . GLU A 1 93 ? -11.115 1.492 -8.129 1.00 88.56 93 GLU A N 1
ATOM 709 C CA . GLU A 1 93 ? -10.557 1.723 -9.465 1.00 88.56 93 GLU A CA 1
ATOM 710 C C . GLU A 1 93 ? -9.044 2.017 -9.405 1.00 88.56 93 GLU A C 1
ATOM 712 O O . GLU A 1 93 ? -8.625 2.931 -8.684 1.00 88.56 93 GLU A O 1
ATOM 717 N N . PRO A 1 94 ? -8.203 1.268 -10.146 1.00 91.38 94 PRO A N 1
ATOM 718 C CA . PRO A 1 94 ? -6.783 1.574 -10.256 1.00 91.38 94 PRO A CA 1
ATOM 719 C C . PRO A 1 94 ? -6.518 2.909 -10.961 1.00 91.38 94 PRO A C 1
ATOM 721 O O . PRO A 1 94 ? -7.245 3.295 -11.878 1.00 91.38 94 PRO A O 1
ATOM 724 N N . ILE A 1 95 ? -5.433 3.585 -10.580 1.00 89.69 95 ILE A N 1
ATOM 725 C CA . ILE A 1 95 ? -4.925 4.743 -11.317 1.00 89.69 95 ILE A CA 1
ATOM 726 C C . ILE A 1 95 ? -4.222 4.290 -12.601 1.00 89.69 95 ILE A C 1
ATOM 728 O O . ILE A 1 95 ? -3.507 3.287 -12.618 1.00 89.69 95 ILE A O 1
ATOM 732 N N . VAL A 1 96 ? -4.41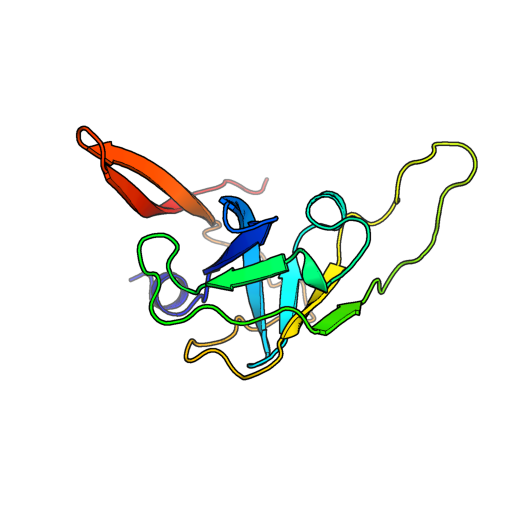1 5.052 -13.676 1.00 85.44 96 VAL A N 1
ATOM 733 C CA . VAL A 1 96 ? -3.702 4.844 -14.942 1.00 85.44 96 VAL A CA 1
ATOM 734 C C . VAL A 1 96 ? -2.289 5.411 -14.821 1.00 85.44 96 VAL A C 1
ATOM 736 O O . VAL A 1 96 ? -2.115 6.573 -14.454 1.00 85.44 96 VAL A O 1
ATOM 739 N N . LEU A 1 97 ? -1.289 4.589 -15.135 1.00 85.81 97 LEU A N 1
ATOM 740 C CA . LEU A 1 97 ? 0.091 5.034 -15.302 1.00 85.81 97 LEU A CA 1
ATOM 741 C C . LEU A 1 97 ? 0.271 5.539 -16.735 1.00 85.81 97 LEU A C 1
ATOM 743 O O . LEU A 1 97 ? -0.144 4.867 -17.678 1.00 85.81 97 LEU A O 1
ATOM 747 N N . ASN A 1 98 ? 0.866 6.718 -16.889 1.00 81.81 98 ASN A N 1
ATOM 748 C CA . ASN A 1 98 ? 1.131 7.306 -18.200 1.00 81.81 98 ASN A CA 1
ATOM 749 C C . ASN A 1 98 ? 2.565 6.993 -18.628 1.00 81.81 98 ASN A C 1
ATOM 751 O O . ASN A 1 98 ? 3.474 7.021 -17.800 1.00 81.81 98 ASN A O 1
ATOM 755 N N . GLU A 1 99 ? 2.750 6.703 -19.914 1.00 75.38 99 GLU A N 1
ATOM 756 C CA . GLU A 1 99 ? 4.074 6.470 -20.509 1.00 75.38 99 GLU A CA 1
ATOM 757 C C . GLU A 1 99 ? 4.799 7.789 -20.826 1.00 75.38 99 GLU A C 1
ATOM 759 O O . GLU A 1 99 ? 6.025 7.845 -20.756 1.00 75.38 99 GLU A O 1
ATOM 764 N N . ASP A 1 100 ? 4.039 8.856 -21.101 1.00 72.81 100 ASP A N 1
ATOM 765 C CA . ASP A 1 100 ? 4.550 10.177 -21.470 1.00 72.81 100 ASP A CA 1
ATOM 766 C C . ASP A 1 100 ? 4.390 11.207 -20.340 1.00 72.81 100 ASP A C 1
ATOM 768 O O . ASP A 1 100 ? 3.432 11.171 -19.558 1.00 72.81 100 ASP A O 1
ATOM 772 N N . ASP A 1 101 ? 5.297 12.187 -20.310 1.00 65.56 101 ASP A N 1
ATOM 773 C CA . ASP A 1 101 ? 5.148 13.400 -19.505 1.00 65.56 101 ASP A CA 1
ATOM 774 C C . ASP A 1 101 ? 4.002 14.244 -20.086 1.00 65.56 101 ASP A C 1
ATOM 776 O O . ASP A 1 101 ? 4.145 14.936 -21.096 1.00 65.56 101 ASP A O 1
ATOM 780 N N . LEU A 1 102 ? 2.816 14.131 -19.483 1.00 62.16 102 LEU A N 1
ATOM 781 C CA . LEU A 1 102 ? 1.571 14.686 -20.023 1.00 62.16 102 LEU A CA 1
ATOM 782 C C . LEU A 1 102 ? 1.481 16.222 -19.988 1.00 62.16 102 LEU A C 1
ATOM 784 O O . LEU A 1 102 ? 0.423 16.766 -20.308 1.00 62.16 102 LEU A O 1
ATOM 788 N N . GLY A 1 103 ? 2.548 16.939 -19.623 1.00 58.41 103 GLY A N 1
ATOM 789 C CA . GLY A 1 103 ? 2.508 18.390 -19.463 1.00 58.41 103 GLY A CA 1
ATOM 790 C C . GLY A 1 103 ? 1.578 18.742 -18.308 1.00 58.41 103 GLY A C 1
ATOM 791 O O . GLY A 1 103 ? 0.386 19.006 -18.479 1.00 58.41 103 GLY A O 1
ATOM 792 N N . ILE A 1 104 ? 2.120 18.674 -17.099 1.00 61.16 104 ILE A N 1
ATOM 793 C CA . ILE A 1 104 ? 1.308 18.542 -15.898 1.00 61.16 104 ILE A CA 1
ATOM 794 C C . ILE A 1 104 ? 0.608 19.862 -15.528 1.00 61.16 104 ILE A C 1
ATOM 796 O O . ILE A 1 104 ? 1.240 20.800 -15.051 1.00 61.16 104 ILE A O 1
ATOM 800 N N . LYS A 1 105 ? -0.713 19.944 -15.740 1.00 62.03 105 LYS A N 1
ATOM 801 C CA . LYS A 1 105 ? -1.571 21.059 -15.294 1.00 62.03 105 LYS A CA 1
ATOM 802 C C . LYS A 1 105 ? -2.476 20.598 -14.152 1.00 62.03 105 LYS A C 1
ATOM 804 O O . LYS A 1 105 ? -2.995 19.488 -14.204 1.00 62.03 105 LYS A O 1
ATOM 809 N N . ASP A 1 106 ? -2.686 21.469 -13.163 1.00 70.00 106 ASP A N 1
ATOM 810 C CA . ASP A 1 106 ? -3.541 21.242 -11.985 1.00 70.00 106 ASP A CA 1
ATOM 811 C C . ASP A 1 106 ? -3.141 20.016 -11.146 1.00 70.00 106 ASP A C 1
ATOM 813 O O . ASP A 1 106 ? -3.876 19.033 -11.017 1.00 70.00 106 ASP A O 1
ATOM 817 N N . ASN A 1 107 ? -1.954 20.093 -10.548 1.00 78.75 107 ASN A N 1
ATOM 818 C CA . ASN A 1 107 ? -1.398 19.030 -9.727 1.00 78.75 107 ASN A CA 1
ATOM 819 C C . ASN A 1 107 ? -1.945 19.033 -8.306 1.00 78.75 107 ASN A C 1
ATOM 821 O O . ASN A 1 107 ? -2.155 20.081 -7.698 1.00 78.75 107 ASN A O 1
ATOM 825 N N . PHE A 1 108 ? -2.122 17.843 -7.742 1.00 84.19 108 PHE A N 1
ATOM 826 C CA . PHE A 1 108 ? -2.507 17.680 -6.349 1.00 84.19 108 PHE A CA 1
ATOM 827 C C . PHE A 1 108 ? -1.883 16.420 -5.754 1.00 84.19 108 PHE A C 1
ATOM 829 O O . PHE A 1 108 ? -1.668 15.422 -6.440 1.00 84.19 108 PHE A O 1
ATOM 836 N N . VAL A 1 109 ? -1.660 16.452 -4.445 1.00 87.75 109 VAL A N 1
ATOM 837 C CA . VAL A 1 109 ? -1.308 15.287 -3.633 1.00 87.75 109 VAL A CA 1
ATOM 838 C C . VAL A 1 109 ? -2.551 14.833 -2.883 1.00 87.75 109 VAL A C 1
ATOM 840 O O . VAL A 1 109 ? -3.237 15.642 -2.256 1.00 87.75 109 VAL A O 1
ATOM 843 N N . LEU A 1 110 ? -2.842 13.533 -2.937 1.00 89.69 110 LEU A N 1
ATOM 844 C CA . LEU A 1 110 ? -3.855 12.910 -2.088 1.00 89.69 110 LEU A CA 1
ATOM 845 C C . LEU A 1 110 ? -3.195 12.300 -0.857 1.00 89.69 110 LEU A C 1
ATOM 847 O O . LEU A 1 110 ? -2.173 11.629 -0.972 1.00 89.69 110 LEU A O 1
ATOM 851 N N . ARG A 1 111 ? -3.812 12.488 0.310 1.00 89.19 111 ARG A N 1
ATOM 852 C CA . ARG A 1 111 ? -3.373 11.861 1.562 1.00 89.19 111 ARG A CA 1
ATOM 853 C C . ARG A 1 111 ? -4.545 11.465 2.453 1.00 89.19 111 ARG A C 1
ATOM 855 O O . ARG A 1 111 ? -5.660 11.964 2.290 1.00 89.19 111 ARG A O 1
ATOM 862 N N . TRP A 1 112 ? -4.266 10.610 3.433 1.00 91.81 112 TRP A N 1
ATOM 863 C CA . TRP A 1 112 ? -5.150 10.383 4.574 1.00 91.81 112 TRP A CA 1
ATOM 864 C C . TRP A 1 112 ? -4.809 11.374 5.688 1.00 91.81 112 TRP A C 1
ATOM 866 O O . TRP A 1 112 ? -3.705 11.348 6.227 1.00 91.81 112 TRP A O 1
ATOM 876 N N . ASN A 1 113 ? -5.750 12.251 6.031 1.00 90.12 113 ASN A N 1
ATOM 877 C CA . ASN A 1 113 ? -5.647 13.133 7.185 1.00 90.12 113 ASN A CA 1
ATOM 878 C C . ASN A 1 113 ? -6.253 12.451 8.414 1.00 90.12 113 ASN A C 1
ATOM 880 O O . ASN A 1 113 ? -7.376 11.950 8.349 1.00 90.12 113 ASN A O 1
ATOM 884 N N . ARG A 1 114 ? -5.511 12.441 9.522 1.00 90.31 114 ARG A N 1
ATOM 885 C CA . ARG A 1 114 ? -5.930 11.824 10.783 1.00 90.31 114 ARG A CA 1
ATOM 886 C C . ARG A 1 114 ? -6.647 12.850 11.654 1.00 90.31 114 ARG A C 1
ATOM 888 O O . ARG A 1 114 ? -6.069 13.876 11.998 1.00 90.31 114 ARG A O 1
ATOM 895 N N . GLU A 1 115 ? -7.851 12.520 12.092 1.00 90.19 115 GLU A N 1
ATOM 896 C CA . GLU A 1 115 ? -8.649 13.310 13.025 1.00 90.19 115 GLU A CA 1
ATOM 897 C C . GLU A 1 115 ? -8.947 12.487 14.284 1.00 90.19 115 GLU A C 1
ATOM 899 O O . GLU A 1 115 ? -9.258 11.297 14.213 1.00 90.19 115 GLU A O 1
ATOM 904 N N . LYS A 1 116 ? -8.809 13.106 15.461 1.00 87.88 116 LYS A N 1
ATOM 905 C CA . LYS A 1 116 ? -9.127 12.471 16.746 1.00 87.88 116 LYS A CA 1
ATOM 906 C C . LYS A 1 116 ? -10.437 13.032 17.281 1.00 87.88 116 LYS A C 1
ATOM 908 O O . LYS A 1 116 ? -10.485 14.200 17.654 1.00 87.88 116 LYS A O 1
ATOM 913 N N . ASN A 1 117 ? -11.442 12.173 17.398 1.00 85.00 117 ASN A N 1
ATOM 914 C CA . ASN A 1 117 ? -12.744 12.493 17.973 1.00 85.00 117 ASN A CA 1
ATOM 915 C C . ASN A 1 117 ? -12.920 11.704 19.275 1.00 85.00 117 ASN A C 1
ATOM 917 O O . ASN A 1 117 ? -13.434 10.588 19.309 1.00 85.00 117 ASN A O 1
ATOM 921 N N . GLY A 1 118 ? -12.416 12.278 20.372 1.00 86.00 118 GLY A N 1
ATOM 922 C CA . GLY A 1 118 ? -12.340 11.587 21.660 1.00 86.00 118 GLY A CA 1
ATOM 923 C C . GLY A 1 118 ? -11.396 10.381 21.592 1.00 86.00 118 GLY A C 1
ATOM 924 O O . GLY A 1 118 ? -10.204 10.549 21.336 1.00 86.00 118 GLY A O 1
ATOM 925 N N . ASN A 1 119 ? -11.935 9.178 21.818 1.00 85.50 119 ASN A N 1
ATOM 926 C CA . ASN A 1 119 ? -11.184 7.918 21.734 1.00 85.50 119 ASN A CA 1
ATOM 927 C C . ASN A 1 119 ? -11.171 7.312 20.321 1.00 85.50 119 ASN A C 1
ATOM 929 O O . ASN A 1 119 ? -10.446 6.349 20.080 1.00 85.50 119 ASN A O 1
ATOM 933 N N . GLU A 1 120 ? -11.961 7.851 19.393 1.00 82.88 120 GLU A N 1
ATOM 934 C CA .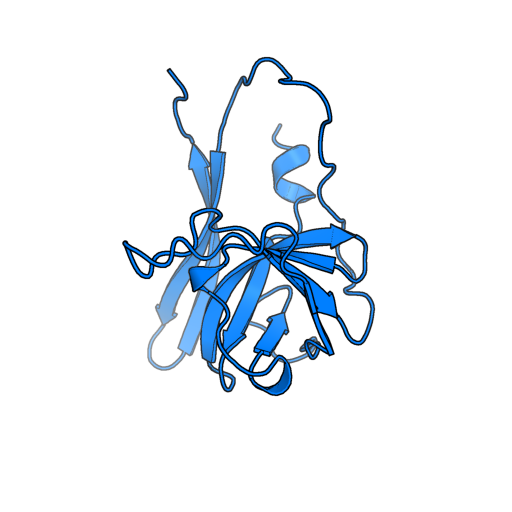 GLU A 1 120 ? -12.031 7.369 18.018 1.00 82.88 120 GLU A CA 1
ATOM 935 C C . GLU A 1 120 ? -11.016 8.114 17.142 1.00 82.88 120 GLU A C 1
ATOM 937 O O . GLU A 1 120 ? -10.851 9.334 17.239 1.00 82.88 120 GLU A O 1
ATOM 942 N N . THR A 1 121 ? -10.313 7.375 16.283 1.00 86.12 121 THR A N 1
ATOM 943 C CA . THR A 1 121 ? -9.492 7.961 15.219 1.00 86.12 121 THR A CA 1
ATOM 944 C C . THR A 1 121 ? -10.213 7.766 13.896 1.00 86.12 121 THR A C 1
ATOM 946 O O . THR A 1 121 ? -10.452 6.634 13.482 1.00 86.12 121 THR A O 1
ATOM 949 N N . VAL A 1 122 ? -10.512 8.869 13.218 1.00 89.69 122 VAL A N 1
ATOM 950 C CA . VAL A 1 122 ? -11.121 8.867 11.887 1.00 89.69 122 VAL A CA 1
ATOM 951 C C . VAL A 1 122 ? -10.108 9.407 10.885 1.00 89.69 122 VAL A C 1
ATOM 953 O O . VAL A 1 122 ? -9.291 10.272 11.198 1.00 89.69 122 VAL A O 1
ATOM 956 N N . TYR A 1 123 ? -10.131 8.865 9.676 1.00 91.06 123 TYR A N 1
ATOM 957 C CA . TYR A 1 123 ? -9.259 9.249 8.586 1.00 91.06 123 TYR A CA 1
ATOM 958 C C . TYR A 1 123 ? -10.103 9.764 7.431 1.00 91.06 123 TYR A C 1
ATOM 960 O O . TYR A 1 123 ? -11.009 9.092 6.934 1.00 91.06 123 TYR A O 1
ATOM 968 N N . HIS A 1 124 ? -9.771 10.962 6.971 1.00 90.12 124 HIS A N 1
ATOM 969 C CA . HIS A 1 124 ? -10.443 11.602 5.852 1.00 90.12 124 HIS A CA 1
ATOM 970 C C . HIS A 1 124 ? -9.467 11.769 4.698 1.00 90.12 124 HIS A C 1
ATOM 972 O O . HIS A 1 124 ? -8.290 12.065 4.893 1.00 90.12 124 HIS A O 1
ATOM 978 N N . ARG A 1 125 ? -9.950 11.569 3.473 1.00 89.19 125 ARG A N 1
ATOM 979 C CA . ARG A 1 125 ? -9.146 11.821 2.280 1.00 89.19 125 ARG A CA 1
ATOM 980 C C . ARG A 1 125 ? -9.057 13.324 2.053 1.00 89.19 125 ARG A C 1
ATOM 982 O O . ARG A 1 125 ? -10.087 13.990 1.986 1.00 89.19 125 ARG A O 1
ATOM 989 N N . GLU A 1 126 ? -7.847 13.830 1.885 1.00 89.50 126 GLU A N 1
ATOM 990 C CA . GLU A 1 126 ? -7.579 15.238 1.606 1.00 89.50 126 GLU A CA 1
ATOM 991 C C . GLU A 1 126 ? -6.809 15.373 0.290 1.00 89.50 126 GLU A C 1
ATOM 993 O O . GLU A 1 126 ? -5.907 14.582 0.011 1.00 89.50 126 GLU A O 1
ATOM 998 N N . SER A 1 127 ? -7.175 16.372 -0.515 1.00 88.31 127 SER A N 1
ATOM 999 C CA . SER A 1 127 ? -6.464 16.754 -1.735 1.00 88.31 127 SER A CA 1
ATOM 1000 C C . SER A 1 127 ? -5.802 18.111 -1.546 1.00 88.31 127 SER A C 1
ATOM 1002 O O . SER A 1 127 ? -6.498 19.097 -1.297 1.00 88.31 127 SER A O 1
ATOM 1004 N N . ILE A 1 128 ? -4.485 18.162 -1.707 1.00 87.25 128 ILE A N 1
ATOM 1005 C CA . ILE A 1 128 ? -3.684 19.375 -1.550 1.00 87.25 128 ILE A CA 1
ATOM 1006 C C . ILE A 1 128 ? -3.160 19.778 -2.928 1.00 87.25 128 ILE A C 1
ATOM 1008 O O . ILE A 1 128 ? -2.432 18.982 -3.519 1.00 87.25 128 ILE A O 1
ATOM 1012 N N . PRO A 1 129 ? -3.510 20.959 -3.464 1.00 85.75 129 PRO A N 1
ATOM 1013 C CA . PRO A 1 129 ? -2.938 21.429 -4.719 1.00 85.75 129 PRO A CA 1
ATOM 1014 C C . PRO A 1 129 ? -1.428 21.642 -4.564 1.00 85.75 129 PRO A C 1
ATOM 1016 O O . PRO A 1 129 ? -0.971 22.106 -3.519 1.00 85.75 129 PRO A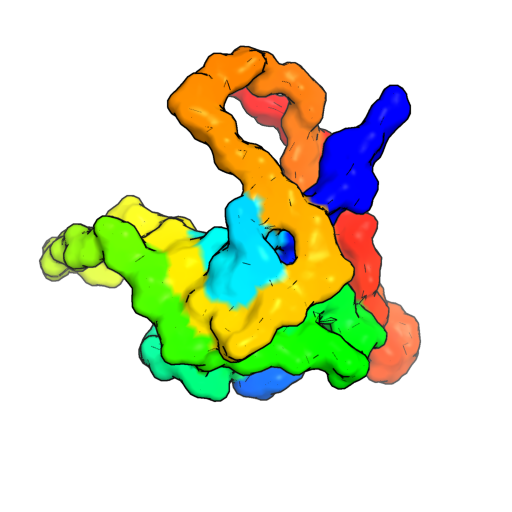 O 1
ATOM 1019 N N . ILE A 1 130 ? -0.663 21.302 -5.598 1.00 82.81 130 ILE A N 1
ATOM 1020 C CA . ILE A 1 130 ? 0.776 21.559 -5.663 1.00 82.81 130 ILE A CA 1
ATOM 1021 C C . ILE A 1 130 ? 1.099 22.325 -6.942 1.00 82.81 130 ILE A C 1
ATOM 1023 O O . ILE A 1 130 ? 0.564 22.034 -8.011 1.00 82.81 130 ILE A O 1
ATOM 1027 N N . ASP A 1 131 ? 2.008 23.283 -6.829 1.00 77.62 131 ASP A N 1
ATOM 1028 C CA . ASP A 1 131 ? 2.577 23.970 -7.979 1.00 77.62 131 ASP A CA 1
ATOM 1029 C C . ASP A 1 131 ? 3.851 23.225 -8.382 1.00 77.62 131 ASP A C 1
ATOM 1031 O O . ASP A 1 131 ? 4.803 23.139 -7.603 1.00 77.62 131 ASP A O 1
ATOM 1035 N N . ILE A 1 132 ? 3.850 22.641 -9.580 1.00 65.94 132 ILE A N 1
ATOM 1036 C CA . ILE A 1 132 ? 5.048 22.046 -10.177 1.00 65.94 132 ILE A CA 1
ATOM 1037 C C . ILE A 1 132 ? 5.630 23.116 -11.105 1.00 65.94 132 ILE A C 1
ATOM 1039 O O . ILE A 1 132 ? 4.996 23.465 -12.101 1.00 65.94 132 ILE A O 1
ATOM 1043 N N . TYR A 1 133 ? 6.766 23.692 -10.701 1.00 59.09 133 TYR A N 1
ATOM 1044 C CA . TYR A 1 133 ? 7.484 24.760 -11.411 1.00 59.09 133 TYR A CA 1
ATOM 1045 C C . TYR A 1 133 ? 8.443 24.209 -12.464 1.00 59.09 133 TYR A C 1
ATOM 1047 O O . TYR A 1 133 ? 9.063 23.156 -12.191 1.00 59.09 133 TYR A O 1
#

Secondary structure (DSSP, 8-state):
--HHHHH--EEEEEETTEEEEEEEEEETTEEEE-GGG--S-GGGEEEES-TT--S--EEEEEEE-S---B-TTT--BS---EEEEESS--SSPPPPPPSS-----SEEEEEEEEEEETTEEEEEEEEEEE---

Radius of gyration: 15.89 Å; chains: 1; bounding box: 44×37×43 Å

Organism: NCBI: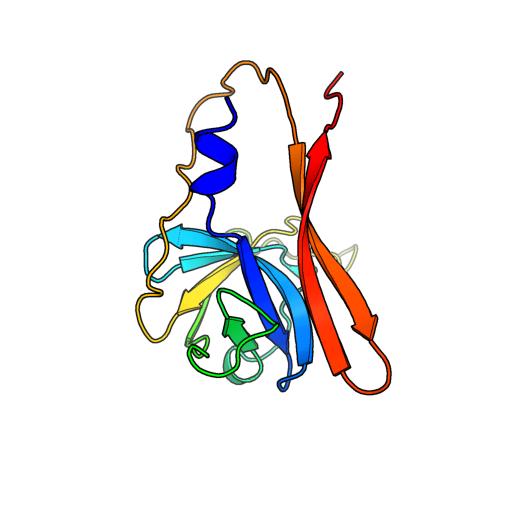txid1629725

Foldseek 3Di:
DPPVVVQWQKKFKAFQNHGQDIWTAQDQFKTKDFQVSDDDDQQRIWIDSFNLDDPDIWGFDDKADPQPPCPPVPNDRPGGMIMTGTPGGDPGHGDHDDPDPPVDDFDWDWDWDWDDDDPDIGTDIDIGTDDDD

pLDDT: mean 83.82, std 15.17, range [36.62, 98.38]